Protein AF-X1JPF8-F1 (afdb_monomer_lite)

Radius of gyration: 15.29 Å; chains: 1; bounding box: 30×29×43 Å

Secondary structure (DSSP, 8-state):
-HHHHHHHHHHHHHT--EEEESS---SSSTT--SSSEEEE-TT---EEEEETTTTEEEE-TT--HHHHHHHH--

pLDDT: mean 95.3, std 4.82, range [59.91, 98.56]

InterPro domains:
  IPR006094 FAD linked oxidase, N-terminal [PF01565] (1-73)
  IPR016166 FAD-binding domain, PCMH-type [PS51387] (1-74)
  IPR016169 FAD-binding, type PCMH, subdomain 2 [G3DSA:3.30.465.10] (1-74)
  IPR036318 FAD-binding, type PCMH-like superfamily [SSF56176] (1-73)

Structure (mmCIF, N/CA/C/O backbone):
data_AF-X1JPF8-F1
#
_entry.id   AF-X1JPF8-F1
#
loop_
_atom_site.group_PDB
_atom_site.id
_atom_site.type_symbol
_atom_site.label_atom_id
_atom_site.label_alt_id
_atom_site.label_comp_id
_atom_site.label_asym_id
_atom_site.label_entity_id
_atom_site.label_seq_id
_atom_site.pdbx_PDB_ins_code
_atom_site.Cartn_x
_atom_site.Cartn_y
_atom_site.Cartn_z
_atom_site.occupancy
_atom_site.B_iso_or_equiv
_atom_site.auth_seq_id
_atom_site.auth_comp_id
_atom_site.auth_asym_id
_atom_site.auth_atom_id
_atom_site.pdbx_PDB_model_num
ATOM 1 N N . THR A 1 1 ? 4.229 -9.521 1.005 1.00 89.06 1 THR A N 1
ATOM 2 C CA . THR A 1 1 ? 2.781 -9.213 1.169 1.00 89.06 1 THR A CA 1
ATOM 3 C C . THR A 1 1 ? 2.178 -9.852 2.415 1.00 89.06 1 THR A C 1
ATOM 5 O O . THR A 1 1 ? 1.175 -9.377 2.939 1.00 89.06 1 THR A O 1
ATOM 8 N N . GLU A 1 2 ? 2.805 -10.908 2.922 1.00 96.62 2 GLU A N 1
ATOM 9 C CA . GLU A 1 2 ? 2.413 -11.717 4.071 1.00 96.62 2 GLU A CA 1
ATOM 10 C C . GLU A 1 2 ? 2.237 -10.869 5.335 1.00 96.62 2 GLU A C 1
ATOM 12 O O . GLU A 1 2 ? 1.182 -10.920 5.958 1.00 96.62 2 GLU A O 1
ATOM 17 N N . GLU A 1 3 ? 3.215 -10.016 5.657 1.00 96.50 3 GLU A N 1
ATOM 18 C CA . GLU A 1 3 ? 3.171 -9.135 6.835 1.00 96.50 3 GLU A CA 1
ATOM 19 C C . GLU A 1 3 ? 1.927 -8.232 6.834 1.00 96.50 3 GLU A C 1
ATOM 21 O O . GLU A 1 3 ? 1.193 -8.170 7.820 1.00 96.50 3 GLU A O 1
ATOM 26 N N . VAL A 1 4 ? 1.640 -7.582 5.700 1.00 96.75 4 VAL A N 1
ATOM 27 C CA . VAL A 1 4 ? 0.462 -6.714 5.542 1.00 96.75 4 VAL A CA 1
ATOM 28 C C . VAL A 1 4 ? -0.829 -7.524 5.678 1.00 96.75 4 VAL A C 1
ATOM 30 O O . VAL A 1 4 ? -1.769 -7.071 6.327 1.00 96.75 4 VAL A O 1
ATOM 33 N N . SER A 1 5 ? -0.876 -8.738 5.119 1.00 97.38 5 SER A N 1
ATOM 34 C CA . SER A 1 5 ? -2.039 -9.625 5.239 1.00 97.38 5 SER A CA 1
ATOM 35 C C . SER A 1 5 ? -2.336 -9.990 6.695 1.00 97.38 5 SER A C 1
ATOM 37 O O . SER A 1 5 ? -3.486 -9.899 7.129 1.00 97.38 5 SER A O 1
ATOM 39 N N . GLU A 1 6 ? -1.313 -10.346 7.473 1.00 98.06 6 GLU A N 1
ATOM 40 C CA . GLU A 1 6 ? -1.474 -10.669 8.894 1.00 98.06 6 GLU A CA 1
ATOM 41 C C . GLU A 1 6 ? -1.940 -9.454 9.708 1.00 98.06 6 GLU A C 1
ATOM 43 O O . GLU A 1 6 ? -2.855 -9.575 10.529 1.00 98.06 6 GLU A O 1
ATOM 48 N N . ILE A 1 7 ? -1.410 -8.260 9.418 1.00 96.81 7 ILE A N 1
ATOM 49 C CA . ILE A 1 7 ? -1.869 -7.007 10.038 1.00 96.81 7 ILE A CA 1
ATOM 50 C C . ILE A 1 7 ? -3.354 -6.767 9.739 1.00 96.81 7 ILE A C 1
ATOM 52 O O . ILE A 1 7 ? -4.129 -6.502 10.659 1.00 96.81 7 ILE A O 1
ATOM 56 N N . VAL A 1 8 ? -3.777 -6.903 8.477 1.00 97.25 8 VAL A N 1
ATOM 57 C CA . VAL A 1 8 ? -5.180 -6.720 8.063 1.00 97.25 8 VAL A CA 1
ATOM 58 C C . VAL A 1 8 ? -6.101 -7.716 8.774 1.00 97.25 8 VAL A C 1
ATOM 60 O O . VAL A 1 8 ? -7.168 -7.333 9.259 1.00 97.25 8 VAL A O 1
ATOM 63 N N . LYS A 1 9 ? -5.698 -8.988 8.886 1.00 98.38 9 LYS A N 1
ATOM 64 C CA . LYS A 1 9 ? -6.475 -10.017 9.600 1.00 98.38 9 LYS A CA 1
ATOM 65 C C . LYS A 1 9 ? -6.665 -9.653 11.073 1.00 98.38 9 LYS A C 1
ATOM 67 O O . LYS A 1 9 ? -7.787 -9.729 11.579 1.00 98.38 9 LYS A O 1
ATOM 72 N N . ILE A 1 10 ? -5.598 -9.226 11.750 1.00 98.12 10 ILE A N 1
ATOM 73 C CA . ILE A 1 10 ? -5.642 -8.804 13.158 1.00 98.12 10 ILE A CA 1
ATOM 74 C C . ILE A 1 10 ? -6.531 -7.567 13.317 1.00 98.12 10 ILE A C 1
ATOM 76 O O . ILE A 1 10 ? -7.448 -7.567 14.138 1.00 98.12 10 ILE A O 1
ATOM 80 N N . ALA A 1 11 ? -6.318 -6.534 12.509 1.00 97.94 11 ALA A N 1
ATOM 81 C CA . ALA A 1 11 ? -7.095 -5.306 12.580 1.00 97.94 11 ALA A CA 1
ATOM 82 C C . ALA A 1 11 ? -8.592 -5.554 12.342 1.00 97.94 11 ALA A C 1
ATOM 84 O O . ALA A 1 11 ? -9.426 -5.056 13.097 1.00 97.94 11 ALA A O 1
ATOM 85 N N . ASN A 1 12 ? -8.948 -6.411 11.379 1.00 98.19 12 ASN A N 1
ATOM 86 C 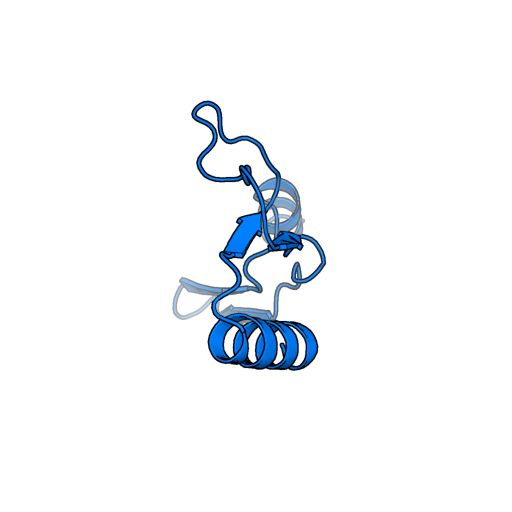CA . ASN A 1 12 ? -10.339 -6.796 11.140 1.00 98.19 12 ASN A CA 1
ATOM 87 C C . ASN A 1 12 ? -10.946 -7.591 12.311 1.00 98.19 12 ASN A C 1
ATOM 89 O O . ASN A 1 12 ? -12.116 -7.384 12.650 1.00 98.19 12 ASN A O 1
ATOM 93 N N . LYS A 1 13 ? -10.166 -8.477 12.949 1.00 98.56 13 LYS A N 1
ATOM 94 C CA . LYS A 1 13 ? -10.600 -9.238 14.133 1.00 98.56 13 LYS A CA 1
ATOM 95 C C . LYS A 1 13 ? -10.972 -8.313 15.293 1.00 98.56 13 LYS A C 1
ATOM 97 O O . LYS A 1 13 ? -11.997 -8.530 15.930 1.00 98.56 13 LYS A O 1
ATOM 102 N N . TYR A 1 14 ? -10.166 -7.282 15.540 1.00 98.19 14 TYR A N 1
ATOM 103 C CA . TYR A 1 14 ? -10.364 -6.336 16.646 1.00 98.19 14 TYR A CA 1
ATOM 104 C C . TYR A 1 14 ? -11.111 -5.055 16.248 1.00 98.19 14 TYR A C 1
ATOM 106 O O . TYR A 1 14 ? -11.276 -4.169 17.080 1.00 98.19 14 TYR A O 1
ATOM 114 N N . LYS A 1 15 ? -11.577 -4.955 14.995 1.00 97.69 15 LYS A N 1
ATOM 115 C CA . LYS A 1 15 ? -12.267 -3.775 14.443 1.00 97.69 15 LYS A CA 1
ATOM 116 C C . LYS A 1 15 ? -11.464 -2.480 14.597 1.00 97.69 15 LYS A C 1
ATOM 118 O O . LYS A 1 15 ? -12.022 -1.417 14.849 1.00 97.69 15 LYS A O 1
ATOM 123 N N . ILE A 1 16 ? -10.149 -2.577 14.411 1.00 98.00 16 ILE A N 1
ATOM 124 C CA . ILE A 1 16 ? -9.239 -1.433 14.439 1.00 98.00 16 ILE A CA 1
ATOM 125 C C . ILE A 1 16 ? -9.259 -0.766 13.053 1.00 98.00 16 ILE A C 1
ATOM 127 O O . ILE A 1 16 ? -8.979 -1.452 12.067 1.00 98.00 16 ILE A O 1
ATOM 131 N N . PRO A 1 17 ? -9.576 0.539 12.946 1.00 97.06 17 PRO A N 1
ATOM 132 C CA . PRO A 1 17 ? -9.504 1.275 11.686 1.00 97.06 17 PRO A CA 1
ATOM 133 C C . PRO A 1 17 ? -8.095 1.263 11.094 1.00 97.06 17 PRO A C 1
ATOM 135 O O . PRO A 1 17 ? -7.099 1.259 11.824 1.00 97.06 17 PRO A O 1
ATOM 138 N N . MET A 1 18 ? -8.017 1.284 9.765 1.00 96.94 18 MET A N 1
ATOM 139 C CA . MET A 1 18 ? -6.755 1.216 9.037 1.00 96.94 18 MET A CA 1
ATOM 140 C C . MET A 1 18 ? -6.712 2.231 7.904 1.00 96.94 18 MET A C 1
ATOM 142 O O . MET A 1 18 ? -7.699 2.389 7.187 1.00 96.94 18 MET A O 1
ATOM 146 N N . VAL A 1 19 ? -5.550 2.853 7.706 1.00 97.00 19 VAL A N 1
ATOM 147 C CA . VAL A 1 19 ? -5.287 3.758 6.580 1.00 97.00 19 VAL A CA 1
ATOM 148 C C . VAL A 1 19 ? -3.960 3.366 5.919 1.00 97.00 19 VAL A C 1
ATOM 150 O O . VAL A 1 19 ? -2.926 3.393 6.593 1.00 97.00 19 VAL A O 1
ATOM 153 N N . PRO A 1 20 ? -3.945 2.978 4.630 1.00 96.25 20 PRO A N 1
ATOM 154 C CA . PRO A 1 20 ? -2.701 2.774 3.898 1.00 96.25 20 PRO A CA 1
ATOM 155 C C . PRO A 1 20 ? -2.044 4.119 3.561 1.00 96.25 20 PRO A C 1
ATOM 157 O O . PRO A 1 20 ? -2.723 5.106 3.274 1.00 96.25 20 PRO A O 1
ATOM 160 N N . ARG A 1 21 ? -0.712 4.155 3.550 1.00 96.44 21 ARG A N 1
ATOM 161 C CA . ARG A 1 21 ? 0.083 5.333 3.198 1.00 96.44 21 ARG A CA 1
ATOM 162 C C . ARG A 1 21 ? 1.212 4.950 2.242 1.00 96.44 21 ARG A C 1
ATOM 164 O O . ARG A 1 21 ? 1.978 4.033 2.515 1.00 96.44 21 ARG A O 1
ATOM 171 N N . GLY A 1 22 ? 1.300 5.677 1.127 1.00 95.44 22 GLY A N 1
ATOM 172 C CA . GLY A 1 22 ? 2.457 5.679 0.222 1.00 95.44 22 GLY A CA 1
ATOM 173 C C . GLY A 1 22 ? 3.395 6.853 0.527 1.00 95.44 22 GLY A C 1
ATOM 174 O O . GLY A 1 22 ? 3.649 7.163 1.685 1.00 95.44 22 GLY A O 1
ATOM 175 N N . GLY A 1 23 ? 3.833 7.590 -0.500 1.00 92.75 23 GLY A N 1
ATOM 176 C CA . GLY A 1 23 ? 4.758 8.731 -0.354 1.00 92.75 23 GLY A CA 1
ATOM 177 C C . GLY A 1 23 ? 4.232 9.947 0.431 1.00 92.75 23 GLY A C 1
ATOM 178 O O . GLY A 1 23 ? 4.976 10.891 0.670 1.00 92.75 23 GLY A O 1
ATOM 179 N N . GLY A 1 24 ? 2.961 9.953 0.848 1.00 91.25 24 GLY A N 1
ATOM 180 C CA . GLY A 1 24 ? 2.448 10.945 1.795 1.00 91.25 24 GLY A CA 1
ATOM 181 C C . GLY A 1 24 ? 2.210 12.355 1.247 1.00 91.25 24 GLY A C 1
ATOM 182 O O . GLY A 1 24 ? 2.025 13.265 2.048 1.00 91.25 24 GLY A O 1
ATOM 183 N N . ALA A 1 25 ? 2.189 12.524 -0.078 1.00 91.75 25 ALA A N 1
ATOM 184 C CA . ALA A 1 25 ? 1.973 13.801 -0.769 1.00 91.75 25 ALA A CA 1
ATOM 185 C C . ALA A 1 25 ? 0.500 14.264 -0.820 1.00 91.75 25 ALA A C 1
ATOM 187 O O . ALA A 1 25 ? 0.179 15.249 -1.479 1.00 91.75 25 ALA A O 1
ATOM 188 N N . ASP A 1 26 ? -0.403 13.536 -0.164 1.00 91.38 26 ASP A N 1
ATOM 189 C CA . ASP A 1 26 ? -1.804 13.924 -0.048 1.00 91.38 26 ASP A CA 1
ATOM 190 C C . ASP A 1 26 ? -1.959 15.222 0.768 1.00 91.38 26 ASP A C 1
ATOM 192 O O . ASP A 1 26 ? -1.267 15.435 1.764 1.00 91.38 26 ASP A O 1
ATOM 196 N N . LEU A 1 27 ? -2.886 16.079 0.339 1.00 94.88 27 LEU A N 1
ATOM 197 C CA . LEU A 1 27 ? -3.106 17.417 0.896 1.00 94.88 27 LEU A CA 1
ATOM 198 C C . LEU A 1 27 ? -4.421 17.540 1.675 1.00 94.88 27 LEU A C 1
ATOM 200 O O . LEU A 1 27 ? -4.666 18.581 2.281 1.00 94.88 27 LEU A O 1
ATOM 204 N N . VAL A 1 28 ? -5.270 16.506 1.664 1.00 94.50 28 VAL A N 1
ATOM 205 C CA . VAL A 1 28 ? -6.594 16.538 2.313 1.00 94.50 28 VAL A CA 1
ATOM 206 C C . VAL A 1 28 ? -6.738 15.553 3.478 1.00 94.50 28 VAL A C 1
ATOM 208 O O . VAL A 1 28 ? -7.798 15.482 4.093 1.00 94.50 28 VAL A O 1
ATOM 211 N N . GLY A 1 29 ? -5.674 14.823 3.824 1.00 91.62 29 GLY A N 1
ATOM 212 C CA . GLY A 1 29 ? -5.622 13.926 4.982 1.00 91.62 29 GLY A CA 1
ATOM 213 C C . GLY A 1 29 ? -6.138 12.505 4.727 1.00 91.62 29 GLY A C 1
ATOM 214 O O . GLY A 1 29 ? -6.268 11.735 5.674 1.00 91.62 29 GLY A O 1
ATOM 215 N N . GLY A 1 30 ? -6.389 12.120 3.476 1.00 91.38 30 GLY A N 1
ATOM 216 C CA . GLY A 1 30 ? -6.760 10.761 3.077 1.00 91.38 30 GLY A CA 1
ATOM 217 C C . GLY A 1 30 ? -5.691 9.701 3.371 1.00 91.38 30 GLY A C 1
ATOM 218 O O . GLY A 1 30 ? -6.024 8.529 3.515 1.00 91.38 30 GLY A O 1
ATOM 219 N N . ALA A 1 31 ? -4.423 10.100 3.519 1.00 92.94 31 ALA A N 1
ATOM 220 C CA . ALA A 1 31 ? -3.328 9.219 3.952 1.00 92.94 31 ALA A CA 1
ATOM 221 C C . ALA A 1 31 ? -2.885 9.465 5.412 1.00 92.94 31 ALA A C 1
ATOM 223 O O . ALA A 1 31 ? -1.740 9.170 5.780 1.00 92.94 31 ALA A O 1
ATOM 224 N N . ALA A 1 32 ? -3.760 10.054 6.231 1.00 92.75 32 ALA A N 1
ATOM 225 C CA . ALA A 1 32 ? -3.573 10.255 7.664 1.00 92.75 32 ALA A CA 1
ATOM 226 C C . ALA A 1 32 ? -4.617 9.452 8.453 1.00 92.75 32 ALA A C 1
ATOM 228 O O . ALA A 1 32 ? -5.702 9.162 7.958 1.00 92.75 32 ALA A O 1
ATOM 229 N N . THR A 1 33 ? -4.294 9.095 9.697 1.00 93.44 33 THR A N 1
ATOM 230 C CA . THR A 1 33 ? -5.224 8.393 10.587 1.00 93.44 33 THR A CA 1
ATOM 231 C C . THR A 1 33 ? -5.583 9.250 11.800 1.00 93.44 33 THR A C 1
ATOM 233 O O . THR A 1 33 ? -4.725 9.934 12.353 1.00 93.44 33 THR A O 1
ATOM 236 N N . GLN A 1 34 ? -6.847 9.193 12.231 1.00 90.94 34 GLN A N 1
ATOM 237 C CA . GLN A 1 34 ? -7.331 9.795 13.483 1.00 90.94 34 GLN A CA 1
ATOM 238 C C . GLN A 1 34 ? -7.337 8.788 14.653 1.00 90.94 34 GLN A C 1
ATOM 240 O O . GLN A 1 34 ? -7.941 9.035 15.694 1.00 90.94 34 GLN A O 1
ATOM 245 N N . GLY A 1 35 ? -6.678 7.638 14.479 1.00 92.38 35 GLY A N 1
ATOM 246 C CA . GLY A 1 35 ? -6.602 6.547 15.450 1.00 92.38 35 GLY A CA 1
ATOM 247 C C . GLY A 1 35 ? -6.588 5.179 14.761 1.00 92.38 35 GLY A C 1
ATOM 248 O O . GLY A 1 35 ? -7.064 5.024 13.641 1.00 92.38 35 GLY A O 1
ATOM 249 N N . GLY A 1 36 ? -6.045 4.159 15.421 1.00 95.81 36 GLY A N 1
ATOM 250 C CA . GLY A 1 36 ? -5.870 2.835 14.816 1.00 95.81 36 GLY A CA 1
ATOM 251 C C . GLY A 1 36 ? -4.527 2.700 14.100 1.00 95.81 36 GLY A C 1
ATOM 252 O O . GLY A 1 36 ? -3.511 3.155 14.621 1.00 95.81 36 GLY A O 1
ATOM 253 N N . ILE A 1 37 ? -4.506 2.035 12.943 1.00 97.31 37 ILE A N 1
ATOM 254 C CA . ILE A 1 37 ? -3.264 1.605 12.285 1.00 97.31 37 ILE A CA 1
ATOM 255 C C . ILE A 1 37 ? -3.040 2.396 10.996 1.00 97.31 37 ILE A C 1
ATOM 257 O O . ILE A 1 37 ? -3.865 2.378 10.085 1.00 97.31 37 ILE A O 1
ATOM 261 N N . LEU A 1 38 ? -1.882 3.042 10.894 1.00 96.69 38 LEU A N 1
ATOM 262 C CA . LEU A 1 38 ? -1.365 3.552 9.630 1.00 96.69 38 LEU A CA 1
ATOM 263 C C . LEU A 1 38 ? -0.391 2.520 9.058 1.00 96.69 38 LEU A C 1
ATOM 265 O O . LEU A 1 38 ? 0.576 2.161 9.727 1.00 96.69 38 LEU A O 1
ATOM 269 N N . ILE A 1 39 ? -0.652 2.030 7.845 1.00 96.88 39 ILE A N 1
ATOM 270 C CA . ILE A 1 39 ? 0.237 1.077 7.169 1.00 96.88 39 ILE A CA 1
ATOM 271 C C . ILE A 1 39 ? 1.075 1.824 6.147 1.00 96.88 39 ILE A C 1
ATOM 273 O O . ILE A 1 39 ? 0.567 2.227 5.103 1.00 96.88 39 ILE A O 1
ATOM 277 N N . ASP A 1 40 ? 2.362 1.961 6.438 1.00 96.12 40 ASP A N 1
ATOM 278 C CA . ASP A 1 40 ? 3.344 2.443 5.477 1.00 96.12 40 ASP A CA 1
ATOM 279 C C . ASP A 1 40 ? 3.685 1.338 4.466 1.00 96.12 40 ASP A C 1
ATOM 281 O O . ASP A 1 40 ? 4.220 0.285 4.821 1.00 96.12 40 ASP A O 1
ATOM 285 N N . LEU A 1 41 ? 3.348 1.582 3.202 1.00 97.31 41 LEU A N 1
ATOM 286 C CA . LEU A 1 41 ? 3.583 0.668 2.087 1.00 97.31 41 LEU A CA 1
ATOM 287 C C . LEU A 1 41 ? 4.825 1.043 1.270 1.00 97.31 41 LEU A C 1
ATOM 289 O O . LEU A 1 41 ? 5.140 0.341 0.318 1.00 97.31 41 LEU A O 1
ATOM 293 N N . THR A 1 42 ? 5.565 2.098 1.631 1.00 97.06 42 THR A N 1
ATOM 294 C CA . THR A 1 42 ? 6.726 2.587 0.856 1.00 97.06 42 THR A CA 1
ATOM 295 C C . THR A 1 42 ? 7.865 1.570 0.733 1.00 97.06 42 THR A C 1
ATOM 297 O O . THR A 1 42 ? 8.691 1.675 -0.167 1.00 97.06 42 THR A O 1
ATOM 300 N N . ARG A 1 43 ? 7.895 0.538 1.588 1.00 96.56 43 ARG A N 1
ATOM 301 C CA . ARG A 1 43 ? 8.839 -0.591 1.494 1.00 96.56 43 ARG A CA 1
ATOM 302 C C . ARG A 1 43 ? 8.460 -1.636 0.435 1.00 96.56 43 ARG A C 1
ATOM 304 O O . ARG A 1 43 ? 9.278 -2.498 0.132 1.00 96.56 43 ARG A O 1
ATOM 311 N N . MET A 1 44 ? 7.235 -1.592 -0.088 1.00 97.44 44 MET A N 1
ATOM 312 C CA . MET A 1 44 ? 6.767 -2.422 -1.200 1.00 97.44 44 MET A CA 1
ATOM 313 C C . MET A 1 44 ? 6.992 -1.655 -2.508 1.00 97.44 44 MET A C 1
ATOM 315 O O . MET A 1 44 ? 6.040 -1.156 -3.099 1.00 97.44 44 MET A O 1
ATOM 319 N N . ASN A 1 45 ? 8.245 -1.469 -2.918 1.00 97.31 45 ASN A N 1
ATOM 320 C CA . ASN A 1 45 ? 8.636 -0.545 -3.988 1.00 97.31 45 ASN A CA 1
ATOM 321 C C . ASN A 1 45 ? 9.363 -1.198 -5.174 1.00 97.31 45 ASN A C 1
ATOM 323 O O . ASN A 1 45 ? 10.061 -0.513 -5.922 1.00 97.31 45 ASN A O 1
ATOM 327 N N . LYS A 1 46 ? 9.225 -2.512 -5.361 1.00 97.44 46 LYS A N 1
ATOM 328 C CA . LYS A 1 46 ? 9.914 -3.230 -6.440 1.00 97.44 46 LYS A CA 1
ATOM 329 C C . LYS A 1 46 ? 9.193 -3.115 -7.783 1.00 97.44 46 LYS A C 1
ATOM 331 O O . LYS A 1 46 ? 7.969 -3.226 -7.854 1.00 97.44 46 LYS A O 1
ATOM 336 N N . LEU A 1 47 ? 9.976 -3.000 -8.853 1.00 97.25 47 LEU A N 1
ATOM 337 C CA . LEU A 1 47 ? 9.560 -3.316 -10.219 1.00 97.25 47 LEU A CA 1
ATOM 338 C C . LEU A 1 47 ? 9.707 -4.829 -10.427 1.00 97.25 47 LEU A C 1
ATOM 340 O O . LEU A 1 47 ? 10.797 -5.376 -10.274 1.00 97.25 47 LEU A O 1
ATOM 344 N N . LEU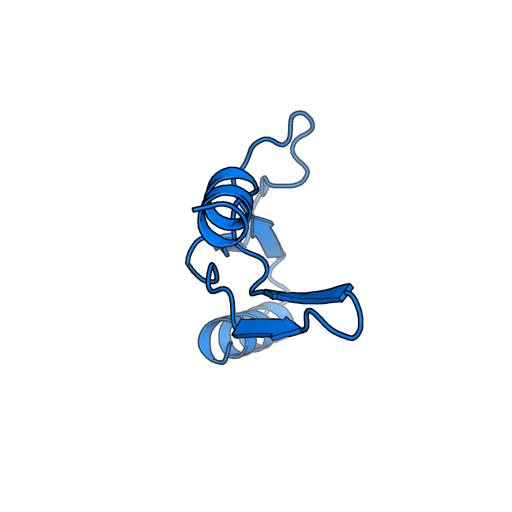 A 1 48 ? 8.594 -5.511 -10.686 1.00 97.69 48 LEU A N 1
ATOM 345 C CA . LEU A 1 48 ? 8.511 -6.973 -10.759 1.00 97.69 48 LEU A CA 1
ATOM 346 C C . LEU A 1 48 ? 8.623 -7.481 -12.199 1.00 97.69 48 LEU A C 1
ATOM 348 O O . LEU A 1 48 ? 9.198 -8.542 -12.424 1.00 97.69 48 LEU A O 1
ATOM 352 N N . GLU A 1 49 ? 8.086 -6.730 -13.161 1.00 97.69 49 GLU A N 1
ATOM 353 C CA . GLU A 1 49 ? 8.068 -7.117 -14.572 1.00 97.69 49 GLU A CA 1
ATOM 354 C C . GLU A 1 49 ? 8.028 -5.889 -15.485 1.00 97.69 49 GLU A C 1
ATOM 356 O O . GLU A 1 49 ? 7.353 -4.902 -15.179 1.00 97.69 49 GLU A O 1
ATOM 361 N N . ILE A 1 50 ? 8.716 -5.988 -16.623 1.00 96.50 50 ILE A N 1
ATOM 362 C CA . ILE A 1 50 ? 8.599 -5.071 -17.757 1.00 96.50 50 ILE A CA 1
ATOM 363 C C . ILE A 1 50 ? 8.313 -5.928 -18.988 1.00 96.50 50 ILE A C 1
ATOM 365 O O . ILE A 1 50 ? 9.151 -6.742 -19.375 1.00 96.50 50 ILE A O 1
ATOM 369 N N . ASN A 1 51 ? 7.155 -5.731 -19.609 1.00 96.56 51 ASN A N 1
ATOM 370 C CA . ASN A 1 51 ? 6.813 -6.342 -20.885 1.00 96.56 51 ASN A CA 1
ATOM 371 C C . ASN A 1 51 ? 6.769 -5.246 -21.957 1.00 96.56 51 ASN A C 1
ATOM 373 O O . ASN A 1 51 ? 5.867 -4.405 -21.986 1.00 96.56 51 ASN A O 1
ATOM 377 N N . THR A 1 52 ? 7.784 -5.241 -22.820 1.00 94.69 52 THR A N 1
ATOM 378 C CA . 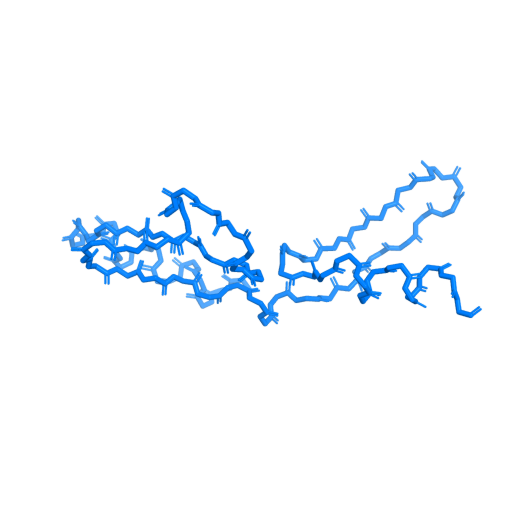THR A 1 52 ? 7.937 -4.254 -23.897 1.00 94.69 52 THR A CA 1
ATOM 379 C C . THR A 1 52 ? 7.124 -4.584 -25.140 1.00 94.69 52 THR A C 1
ATOM 381 O O . THR A 1 52 ? 6.866 -3.682 -25.931 1.00 94.69 52 THR A O 1
ATOM 384 N N . ASP A 1 53 ? 6.735 -5.846 -25.314 1.00 97.38 53 ASP A N 1
ATOM 385 C CA . ASP A 1 53 ? 5.970 -6.299 -26.476 1.00 97.38 53 ASP A CA 1
ATOM 386 C C . ASP A 1 53 ? 4.493 -5.901 -26.326 1.00 97.38 53 ASP A C 1
ATOM 388 O O . ASP A 1 53 ? 3.875 -5.406 -27.268 1.00 97.38 53 ASP A O 1
ATOM 392 N N . ASP A 1 54 ? 3.966 -6.030 -25.104 1.00 97.75 54 ASP A N 1
ATOM 393 C CA . ASP A 1 54 ? 2.575 -5.734 -24.744 1.00 97.75 54 ASP A CA 1
ATOM 394 C C . ASP A 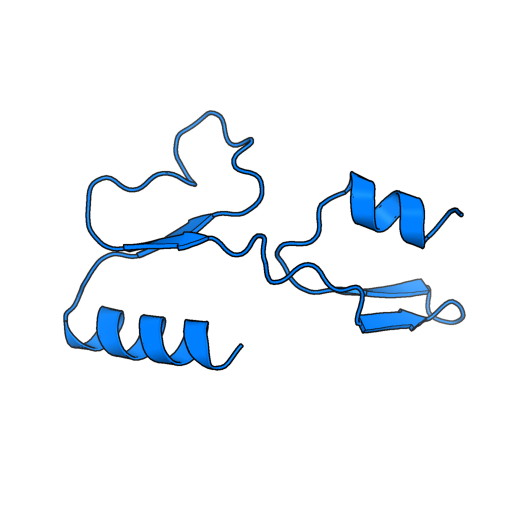1 54 ? 2.401 -4.390 -24.005 1.00 97.75 54 ASP A C 1
ATOM 396 O O . ASP A 1 54 ? 1.286 -4.021 -23.634 1.00 97.75 54 ASP A O 1
ATOM 400 N N . TYR A 1 55 ? 3.489 -3.643 -23.790 1.00 95.00 55 TYR A N 1
ATOM 401 C CA . TYR A 1 55 ? 3.511 -2.323 -23.143 1.00 95.00 55 TYR A CA 1
ATOM 402 C C . TYR A 1 55 ? 2.861 -2.270 -21.750 1.00 95.00 55 TYR A C 1
ATOM 404 O O . TYR A 1 55 ? 2.056 -1.381 -21.453 1.00 95.00 55 TYR A O 1
ATOM 412 N N . TYR A 1 56 ? 3.256 -3.178 -20.856 1.00 96.81 56 TYR A N 1
ATOM 413 C CA . TYR A 1 56 ? 2.868 -3.102 -19.446 1.00 96.81 56 TYR A CA 1
ATOM 414 C C . TYR A 1 56 ? 4.036 -3.355 -18.497 1.00 96.81 56 TYR A C 1
ATOM 416 O O . TYR A 1 56 ? 5.087 -3.884 -18.855 1.00 96.81 56 TYR A O 1
ATOM 424 N N . ILE A 1 57 ? 3.820 -2.966 -17.245 1.00 97.44 57 ILE A N 1
ATOM 425 C CA . ILE A 1 57 ? 4.726 -3.220 -16.132 1.00 97.44 57 ILE A CA 1
ATOM 426 C C . ILE A 1 57 ? 3.939 -3.803 -14.964 1.00 97.44 57 ILE A C 1
ATOM 428 O O . ILE A 1 57 ? 2.754 -3.508 -14.791 1.00 97.44 57 ILE A O 1
ATOM 432 N N . VAL A 1 58 ? 4.615 -4.586 -14.131 1.00 9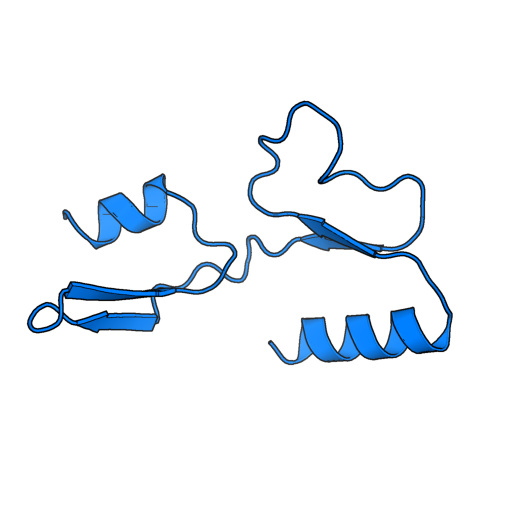8.19 58 VAL A N 1
ATOM 433 C CA . VAL A 1 58 ? 4.089 -5.029 -12.838 1.00 98.19 58 VAL A CA 1
ATOM 434 C C . VAL A 1 58 ? 4.985 -4.446 -11.758 1.00 98.19 58 VAL A C 1
ATOM 436 O O . VAL A 1 58 ? 6.196 -4.645 -11.773 1.00 98.19 58 VAL A O 1
ATOM 439 N N . VAL A 1 59 ? 4.396 -3.708 -10.820 1.00 98.06 59 VAL A N 1
ATOM 440 C CA . VAL A 1 59 ? 5.110 -3.031 -9.731 1.00 98.06 59 VAL A CA 1
ATOM 441 C C . VAL A 1 59 ? 4.398 -3.248 -8.406 1.00 98.06 59 VAL A C 1
ATOM 443 O O . VAL A 1 59 ? 3.181 -3.436 -8.354 1.00 98.06 59 VAL A O 1
ATOM 446 N N . GLU A 1 60 ? 5.152 -3.182 -7.319 1.00 97.88 60 GLU A N 1
ATOM 447 C CA . GLU A 1 60 ? 4.580 -3.065 -5.986 1.00 97.88 60 GLU A CA 1
ATOM 448 C C . GLU A 1 60 ? 4.035 -1.641 -5.736 1.00 97.88 60 GLU A C 1
ATOM 450 O O . GLU A 1 60 ? 4.518 -0.652 -6.286 1.00 97.88 60 GLU A O 1
ATOM 455 N N . CYS A 1 61 ? 3.004 -1.522 -4.895 1.00 96.06 61 CYS A N 1
ATOM 456 C CA . CYS A 1 61 ? 2.203 -0.297 -4.752 1.00 96.06 61 CYS A CA 1
ATOM 457 C C . CYS A 1 61 ? 2.912 0.898 -4.089 1.00 96.06 61 CYS A C 1
ATOM 459 O O . CYS A 1 61 ? 2.403 2.016 -4.140 1.00 96.06 61 CYS A O 1
ATOM 461 N N . GLY A 1 62 ? 4.044 0.666 -3.433 1.00 97.19 62 GLY A N 1
ATOM 462 C CA . GLY A 1 62 ? 4.854 1.674 -2.759 1.00 97.19 62 GLY A CA 1
ATOM 463 C C . GLY A 1 62 ? 5.934 2.303 -3.634 1.00 97.19 62 GLY A C 1
ATOM 464 O O . GLY A 1 62 ? 6.629 3.193 -3.147 1.00 97.19 62 GLY A O 1
ATOM 465 N N . ILE A 1 63 ? 6.097 1.868 -4.892 1.00 97.88 63 ILE A N 1
ATOM 466 C CA . ILE A 1 63 ? 7.073 2.472 -5.805 1.00 97.88 63 ILE A CA 1
ATOM 467 C C . ILE A 1 63 ? 6.715 3.939 -6.076 1.00 97.88 63 ILE A C 1
ATOM 469 O O . ILE A 1 63 ? 5.550 4.292 -6.274 1.00 97.88 63 ILE A O 1
ATOM 473 N N . THR A 1 64 ? 7.717 4.817 -6.077 1.00 96.56 64 THR A N 1
ATOM 474 C CA . THR A 1 64 ? 7.511 6.223 -6.433 1.00 96.56 64 THR A CA 1
ATOM 475 C C . THR A 1 64 ? 7.578 6.412 -7.946 1.00 96.56 64 THR A C 1
ATOM 477 O O . THR A 1 64 ? 8.229 5.646 -8.655 1.00 96.56 64 THR A O 1
ATOM 480 N N . TRP A 1 65 ? 6.959 7.479 -8.460 1.00 95.31 65 TRP A N 1
ATOM 481 C CA . TRP A 1 65 ? 7.110 7.847 -9.871 1.00 95.31 65 TRP A CA 1
ATOM 482 C C . TRP A 1 65 ? 8.570 8.108 -10.258 1.00 95.31 65 TRP A C 1
ATOM 484 O O . TRP A 1 65 ? 8.973 7.737 -11.353 1.00 95.31 65 TRP A O 1
ATOM 494 N N . GLY A 1 66 ? 9.366 8.708 -9.366 1.00 95.31 66 GLY A N 1
ATOM 495 C CA . GLY A 1 66 ? 10.788 8.955 -9.620 1.00 95.31 66 GLY A CA 1
ATOM 496 C C . GLY A 1 66 ? 11.586 7.659 -9.779 1.00 95.31 66 GLY A C 1
ATOM 497 O O . GLY A 1 66 ? 12.315 7.494 -10.759 1.00 95.31 66 GLY A O 1
ATOM 498 N N . ASP A 1 67 ? 11.395 6.709 -8.861 1.00 95.69 67 ASP A N 1
ATOM 499 C CA . ASP A 1 67 ? 12.078 5.411 -8.916 1.00 95.69 67 ASP A CA 1
ATOM 500 C C . ASP A 1 67 ? 11.628 4.590 -10.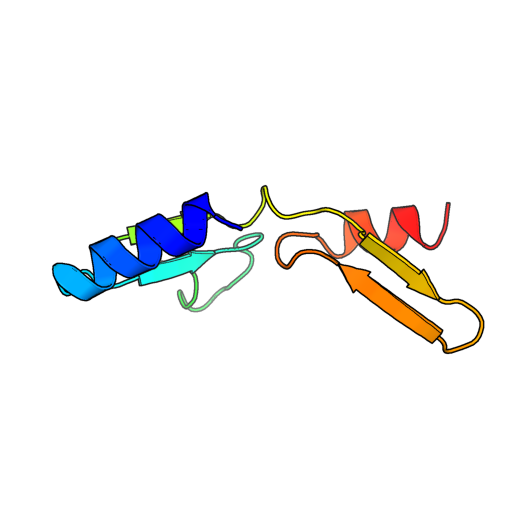125 1.00 95.69 67 ASP A C 1
ATOM 502 O O . ASP A 1 67 ? 12.445 3.930 -10.762 1.00 95.69 67 ASP A O 1
ATOM 506 N N . LEU A 1 68 ? 10.339 4.639 -10.467 1.00 96.25 68 LEU A N 1
ATOM 507 C CA . LEU A 1 68 ? 9.815 3.933 -11.629 1.00 96.25 68 LEU A CA 1
ATOM 508 C C . LEU A 1 68 ? 10.379 4.500 -12.939 1.00 96.25 68 LEU A C 1
ATOM 510 O O . LEU A 1 68 ? 10.898 3.750 -13.761 1.00 96.25 68 LEU A O 1
ATOM 514 N N . VAL A 1 69 ? 10.304 5.820 -13.136 1.00 95.81 69 VAL A N 1
ATOM 515 C CA . VAL A 1 69 ? 10.772 6.471 -14.370 1.00 95.81 69 VAL A CA 1
ATOM 516 C C . VAL A 1 69 ? 12.273 6.259 -14.571 1.00 95.81 69 VAL A C 1
ATOM 518 O O . VAL A 1 69 ? 12.683 5.951 -15.686 1.00 95.81 69 VAL A O 1
ATOM 521 N N . SER A 1 70 ? 13.080 6.356 -13.510 1.00 95.25 70 SER A N 1
ATOM 522 C CA . SER A 1 70 ? 14.531 6.112 -13.593 1.00 95.25 70 SER A CA 1
ATOM 523 C C . SER A 1 70 ? 14.893 4.668 -13.959 1.00 95.25 70 SER A C 1
ATOM 525 O O . SER A 1 70 ? 15.900 4.445 -14.621 1.00 95.25 70 SER A O 1
ATOM 527 N N . GLN A 1 71 ? 14.071 3.686 -13.579 1.00 93.56 71 GLN A N 1
ATOM 528 C CA . GLN A 1 71 ? 14.270 2.286 -13.969 1.00 93.56 71 GLN A CA 1
ATOM 529 C C . GLN A 1 71 ? 13.807 1.988 -15.402 1.00 93.56 71 GLN A C 1
ATOM 531 O O . GLN A 1 71 ? 14.359 1.097 -16.043 1.00 93.56 71 GLN A O 1
ATOM 536 N N . LEU A 1 72 ? 12.805 2.714 -15.913 1.00 92.38 72 LEU A N 1
ATOM 537 C CA . LEU A 1 72 ? 12.310 2.561 -17.289 1.00 92.38 72 LEU A CA 1
ATOM 538 C C . LEU A 1 72 ? 13.144 3.328 -18.323 1.00 92.38 72 LEU A C 1
ATOM 540 O O . LEU A 1 72 ? 13.183 2.942 -19.491 1.00 92.38 72 LEU A O 1
ATOM 544 N N . HIS A 1 73 ? 13.797 4.409 -17.901 1.00 85.69 73 HIS A N 1
ATOM 545 C CA . HIS A 1 73 ? 14.616 5.278 -18.741 1.00 85.69 73 HIS A CA 1
ATOM 546 C C . HIS A 1 73 ? 15.999 5.491 -18.100 1.00 85.69 73 HIS A C 1
ATOM 548 O O . HIS A 1 73 ? 16.240 6.573 -17.556 1.00 85.69 73 HIS A O 1
ATOM 554 N N . PRO A 1 74 ? 16.874 4.467 -18.109 1.00 59.91 74 PRO A N 1
ATOM 555 C CA . PRO A 1 74 ? 18.225 4.578 -17.564 1.00 59.91 74 PRO A CA 1
ATOM 556 C C . PRO A 1 74 ? 19.118 5.549 -18.350 1.00 59.91 74 PRO A C 1
ATOM 558 O O . PRO A 1 74 ? 18.939 5.676 -19.586 1.00 59.91 74 PRO A O 1
#

Sequence (74 aa):
TEEVSEIVKIANKYKIPMVPRGGGADLVGGAATQGGILIDLTRMNKLLEINTDDYYIVVECGITWGDLVSQLHP

Organism: NCBI:txid412755

Foldseek 3Di:
DVVVVVVVVVCVVVVFDEQEDAPNPDDPQSQPDPGGYYHYQLVQADWDDDDPVVGDTDGGPNHDPVNVVVVVPD